Protein 9FJ7 (pdb70)

Secondary structure (P-SEA, 3-state):
cccccbbbbbbccccaaaaaaaaaaaaacccccccccccaaaaaaaaaaccccccccccccccccccccccccbbbbbbccaaaaaaaaaaaaaaaccccccbbbbbbcc

Structure (mmCIF, N/CA/C/O backbone):
data_9FJ7
#
_entry.id   9FJ7
#
_cell.length_a   53.497
_cell.length_b   53.497
_cell.length_c   84.596
_cell.angle_alpha   90.000
_cell.angle_beta   90.000
_cell.angle_gamma   120.000
#
_symmetry.space_group_name_H-M   'P 31 2 1'
#
loop_
_entity.id
_entity.type
_entity.pdbx_description
1 polymer Nuclease
2 non-polymer (4S)-2-METHYL-2,4-PENTANEDIOL
3 water water
#
loop_
_atom_site.group_PDB
_atom_site.id
_atom_site.type_symbol
_atom_site.label_atom_id
_atom_site.label_alt_id
_atom_site.label_comp_id
_atom_site.label_asym_id
_atom_site.label_entity_id
_atom_site.label_seq_id
_atom_site.pdbx_PDB_ins_code
_atom_site.Cartn_x
_atom_site.Cartn_y
_atom_site.Cartn_z
_atom_site.occupancy
_atom_site.B_iso_or_equiv
_atom_site.auth_seq_id
_atom_site.auth_comp_id
_atom_site.auth_asym_id
_atom_site.auth_atom_id
_atom_site.pdbx_PDB_model_num
ATOM 1 N N A ALA A 1 1 ? -33.701 10.766 -20.207 0.600 29.792 33 ALA AAA N 1
ATOM 2 N N B ALA A 1 1 ? -35.805 9.564 -20.104 0.400 38.176 33 ALA AAA N 1
ATOM 3 C CA A ALA A 1 1 ? -33.908 10.024 -18.948 0.600 31.383 33 ALA AAA CA 1
ATOM 4 C CA B ALA A 1 1 ? -36.179 8.393 -19.261 0.400 38.560 33 ALA AAA CA 1
ATOM 5 C C A ALA A 1 1 ? -33.281 8.613 -18.956 0.600 26.738 33 ALA AAA C 1
ATOM 6 C C B ALA A 1 1 ? -34.941 7.639 -18.716 0.400 35.039 33 ALA AAA C 1
ATOM 7 O O A ALA A 1 1 ? -34.095 7.640 -19.048 0.600 36.482 33 ALA AAA O 1
ATOM 8 O O B ALA A 1 1 ? -35.104 6.490 -18.218 0.400 34.934 33 ALA AAA O 1
ATOM 11 N N A ALA A 1 2 ? -31.958 8.491 -18.601 0.600 25.541 34 ALA AAA N 1
ATOM 12 N N B ALA A 1 2 ? -33.748 8.247 -18.730 0.400 32.380 34 ALA AAA N 1
ATOM 13 C CA A ALA A 1 2 ? -31.331 7.263 -18.002 0.600 20.980 34 ALA AAA CA 1
ATOM 14 C CA B ALA A 1 2 ? -32.537 7.685 -18.062 0.400 31.350 34 ALA AAA CA 1
ATOM 15 C C A ALA A 1 2 ? -31.714 7.151 -16.535 0.600 19.857 34 ALA AAA C 1
ATOM 16 C C B ALA A 1 2 ? -32.747 7.533 -16.545 0.400 31.828 34 ALA AAA C 1
ATOM 17 O O A ALA A 1 2 ? -32.032 8.160 -16.020 0.600 20.628 34 ALA AAA O 1
ATOM 18 O O B ALA A 1 2 ? -33.504 8.328 -15.957 0.400 25.496 34 ALA AAA O 1
ATOM 21 N N A ARG A 1 3 ? -31.618 5.943 -15.969 0.600 21.279 35 ARG AAA N 1
ATOM 22 N N B ARG A 1 3 ? -32.062 6.539 -15.972 0.400 32.571 35 ARG AAA N 1
ATOM 23 C CA A ARG A 1 3 ? -32.030 5.709 -14.581 0.600 22.122 35 ARG AAA CA 1
ATOM 24 C CA B ARG A 1 3 ? -32.222 6.051 -14.578 0.400 28.269 35 ARG AAA CA 1
ATOM 25 C C A ARG A 1 3 ? -31.077 6.473 -13.650 0.600 18.598 35 ARG AAA C 1
ATOM 26 C C B ARG A 1 3 ? -31.140 6.624 -13.646 0.400 20.210 35 ARG AAA C 1
ATOM 27 O O A ARG A 1 3 ? -31.334 6.486 -12.467 0.600 20.481 35 ARG AAA O 1
ATOM 28 O O B ARG A 1 3 ? -31.373 6.617 -12.444 0.400 19.072 35 ARG AAA O 1
ATOM 43 N N . TYR A 1 4 ? -29.962 7.023 -14.137 1.000 18.144 36 TYR AAA N 1
ATOM 44 C CA A TYR A 1 4 ? -28.904 7.555 -13.246 0.500 16.655 36 TYR AAA CA 1
ATOM 45 C CA B TYR A 1 4 ? -28.842 7.506 -13.281 0.500 17.127 36 TYR AAA CA 1
ATOM 46 C C . TYR A 1 4 ? -28.104 8.625 -13.996 1.000 14.950 36 TYR AAA C 1
ATOM 47 O O . TYR A 1 4 ? -28.083 8.683 -15.233 1.000 19.863 36 TYR AAA O 1
ATOM 64 N N . ASP A 1 5 ? -27.438 9.453 -13.221 1.000 14.303 37 ASP AAA N 1
ATOM 65 C CA A ASP A 1 5 ? -26.614 10.580 -13.708 0.500 14.211 37 ASP AAA CA 1
ATOM 66 C CA B ASP A 1 5 ? -26.605 10.562 -13.735 0.500 14.260 37 ASP AAA CA 1
ATOM 67 C C . ASP A 1 5 ? -25.119 10.213 -13.748 1.000 14.770 37 ASP AAA C 1
ATOM 68 O O . ASP A 1 5 ? -24.368 10.795 -14.561 1.000 17.508 37 ASP AAA O 1
ATOM 77 N N . ASP A 1 6 ? -24.659 9.409 -12.803 1.000 14.547 38 ASP AAA N 1
ATOM 78 C CA . ASP A 1 6 ? -23.244 9.026 -12.687 1.000 13.864 38 ASP AAA CA 1
ATOM 79 C C . ASP A 1 6 ? -23.169 7.717 -11.894 1.000 12.713 38 ASP AAA C 1
ATOM 80 O O . ASP A 1 6 ? -24.232 7.188 -11.521 1.000 13.345 38 ASP AAA O 1
ATOM 85 N N . ILE A 1 7 ? -21.965 7.203 -11.773 1.000 14.249 39 ILE AAA N 1
ATOM 86 C CA . ILE A 1 7 ? -21.734 5.833 -11.284 1.000 13.521 39 ILE AAA CA 1
ATOM 87 C C . ILE A 1 7 ? -20.626 5.857 -10.243 1.000 14.867 39 ILE AAA C 1
ATOM 88 O O . ILE A 1 7 ? -19.622 6.530 -10.443 1.000 17.705 39 ILE AAA O 1
ATOM 93 N N . LEU A 1 8 ? -20.828 5.071 -9.190 1.000 13.341 40 LEU AAA N 1
ATOM 94 C CA A LEU A 1 8 ? -19.866 4.792 -8.091 0.500 13.633 40 LEU AAA CA 1
ATOM 95 C CA B LEU A 1 8 ? -19.725 4.804 -8.262 0.500 14.700 40 LEU AAA CA 1
ATOM 96 C C . LEU A 1 8 ? -19.512 3.306 -8.186 1.000 12.201 40 LEU AAA C 1
ATOM 97 O O . LEU A 1 8 ? -20.466 2.514 -8.273 1.000 13.831 40 LEU AAA O 1
ATOM 106 N N . TYR A 1 9 ? -18.240 2.967 -8.092 1.000 11.983 41 TYR AAA N 1
ATOM 107 C CA . TYR A 1 9 ? -17.749 1.581 -8.067 1.000 12.401 41 TYR AAA CA 1
ATOM 108 C C . TYR A 1 9 ? -17.347 1.298 -6.632 1.000 12.110 41 TYR AAA C 1
ATOM 109 O O . TYR A 1 9 ? -16.368 1.843 -6.147 1.000 13.948 41 TYR AAA O 1
ATOM 118 N N . PHE A 1 10 ? -18.093 0.434 -5.981 1.000 12.327 42 PHE AAA N 1
ATOM 119 C CA . PHE A 1 10 ? -17.812 0.130 -4.558 1.000 12.245 42 PHE AAA CA 1
ATOM 120 C C . PHE A 1 10 ? -16.699 -0.900 -4.503 1.000 12.658 42 PHE AAA C 1
ATOM 121 O O . PHE A 1 10 ? -16.789 -1.975 -5.120 1.000 14.491 42 PHE AAA O 1
ATOM 129 N N . PRO A 1 11 ? -15.641 -0.669 -3.677 1.000 14.494 43 PRO AAA N 1
ATOM 130 C CA . PRO A 1 11 ? -14.485 -1.571 -3.637 1.000 15.498 43 PRO AAA CA 1
ATOM 131 C C . PRO A 1 11 ? -14.698 -2.716 -2.635 1.000 15.477 43 PRO AAA C 1
ATOM 132 O O . PRO A 1 11 ? -14.359 -2.617 -1.458 1.000 16.002 43 PRO AAA O 1
ATOM 136 N N . ALA A 1 12 ? -15.319 -3.788 -3.098 1.000 15.602 44 ALA AAA N 1
ATOM 137 C CA . ALA A 1 12 ? -15.751 -4.871 -2.200 1.000 14.886 44 ALA AAA CA 1
ATOM 138 C C . ALA A 1 12 ? -14.550 -5.440 -1.459 1.000 15.412 44 ALA AAA C 1
ATOM 139 O O . ALA A 1 12 ? -14.716 -5.744 -0.297 1.000 18.366 44 ALA AAA O 1
ATOM 141 N N . SER A 1 13 ? -13.396 -5.629 -2.088 1.000 16.244 45 SER AAA N 1
ATOM 142 C CA . SER A 1 13 ? -12.310 -6.317 -1.377 1.000 20.602 45 SER AAA CA 1
ATOM 143 C C . SER A 1 13 ? -11.786 -5.457 -0.212 1.000 20.307 45 SER AAA C 1
ATOM 144 O O . SER A 1 13 ? -11.234 -6.030 0.745 1.000 22.579 45 SER AAA O 1
ATOM 147 N N . ARG A 1 14 ? -11.967 -4.142 -0.262 1.000 17.287 46 ARG AAA N 1
ATOM 148 C CA A ARG A 1 14 ? -11.600 -3.224 0.837 0.500 18.333 46 ARG AAA CA 1
ATOM 149 C CA B ARG A 1 14 ? -11.575 -3.244 0.858 0.500 18.252 46 ARG AAA CA 1
ATOM 150 C C . ARG A 1 14 ? -12.581 -3.325 2.006 1.000 16.572 46 ARG AAA C 1
ATOM 151 O O . ARG A 1 14 ? -12.132 -3.203 3.165 1.000 18.840 46 ARG AAA O 1
ATOM 166 N N . TYR A 1 15 ? -13.854 -3.520 1.703 1.000 15.134 47 TYR AAA N 1
ATOM 167 C CA . TYR A 1 15 ? -14.930 -3.564 2.707 1.000 14.504 47 TYR AAA CA 1
ATOM 168 C C . TYR A 1 15 ? -15.831 -4.738 2.371 1.000 13.953 47 TYR AAA C 1
ATOM 169 O O . TYR A 1 15 ? -16.951 -4.594 1.896 1.000 14.180 47 TYR AAA O 1
ATOM 178 N N . PRO A 1 16 ? -15.337 -5.968 2.615 1.000 14.375 48 PRO AAA N 1
ATOM 179 C CA . PRO A 1 16 ? -16.019 -7.119 2.046 1.000 13.598 48 PRO AAA CA 1
ATOM 180 C C . PRO A 1 16 ? -17.413 -7.394 2.598 1.000 13.591 48 PRO AAA C 1
ATOM 181 O O . PRO A 1 16 ? -18.286 -7.847 1.875 1.000 13.731 48 PRO AAA O 1
ATOM 185 N N . GLU A 1 17 ? -17.615 -7.161 3.900 1.000 12.850 49 GLU AAA N 1
ATOM 186 C CA . GLU A 1 17 ? -18.934 -7.447 4.461 1.000 12.906 49 GLU AAA CA 1
ATOM 187 C C . GLU A 1 17 ? -19.953 -6.425 3.940 1.000 11.619 49 GLU AAA C 1
ATOM 188 O O . GLU A 1 17 ? -21.093 -6.816 3.591 1.000 12.595 49 GLU AAA O 1
ATOM 194 N N . THR A 1 18 ? -19.605 -5.152 3.912 1.000 11.706 50 THR AAA N 1
ATOM 195 C CA . THR A 1 18 ? -20.540 -4.138 3.413 1.000 11.297 50 THR AAA CA 1
ATOM 196 C C . THR A 1 18 ? -20.758 -4.362 1.905 1.000 11.012 50 THR AAA C 1
ATOM 197 O O . THR A 1 18 ? -21.903 -4.324 1.437 1.000 11.234 50 THR AAA O 1
ATOM 201 N N . GLY A 1 19 ? -19.688 -4.694 1.185 1.000 11.634 51 GLY AAA N 1
ATOM 202 C CA . GLY A 1 19 ? -19.863 -4.973 -0.252 1.000 11.467 51 GLY AAA CA 1
ATOM 203 C C . GLY A 1 19 ? -20.784 -6.155 -0.503 1.000 11.334 51 GLY AAA C 1
ATOM 204 O O . GLY A 1 19 ? -21.581 -6.098 -1.442 1.000 12.080 51 GLY AAA O 1
ATOM 205 N N . ALA A 1 20 ? -20.676 -7.209 0.303 1.000 11.874 52 ALA AAA N 1
ATOM 206 C CA . ALA A 1 20 ? -21.557 -8.376 0.147 1.000 12.755 52 ALA AAA CA 1
ATOM 207 C C . ALA A 1 20 ? -22.993 -7.961 0.420 1.000 11.187 52 ALA AAA C 1
ATOM 208 O O . ALA A 1 20 ? -23.933 -8.477 -0.227 1.000 12.072 52 ALA AAA O 1
ATOM 210 N N . HIS A 1 21 ? -23.217 -7.107 1.442 1.000 11.001 53 HIS AAA N 1
ATOM 211 C CA . HIS A 1 21 ? -24.591 -6.651 1.698 1.000 10.366 53 HIS AAA CA 1
ATOM 212 C C . HIS A 1 21 ? -25.134 -5.884 0.478 1.000 9.948 53 HIS AAA C 1
ATOM 213 O O . HIS A 1 21 ? -26.248 -6.189 0.050 1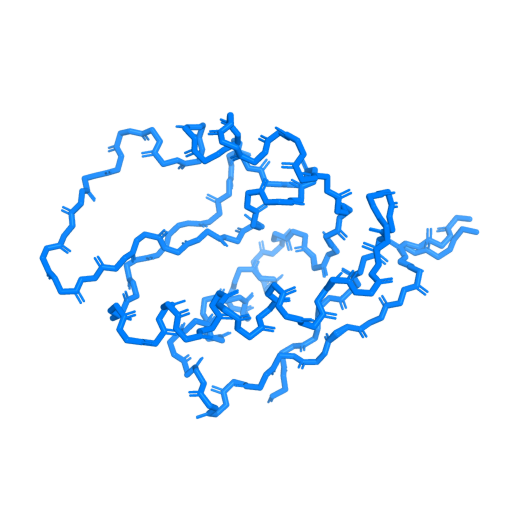.000 10.520 53 HIS AAA O 1
ATOM 220 N N . ILE A 1 22 ? -24.398 -4.892 0.027 1.000 9.843 54 ILE AAA N 1
ATOM 221 C CA . ILE A 1 22 ? -24.892 -4.098 -1.111 1.000 10.706 54 ILE AAA CA 1
ATOM 222 C C . ILE A 1 22 ? -25.172 -5.017 -2.319 1.000 10.481 54 ILE AAA C 1
ATOM 223 O O . ILE A 1 22 ? -26.233 -4.918 -2.943 1.000 11.424 54 ILE AAA O 1
ATOM 228 N N . SER A 1 23 ? -24.240 -5.916 -2.598 1.000 10.924 55 SER AAA N 1
ATOM 229 C CA A SER A 1 23 ? -24.401 -6.835 -3.744 0.600 10.871 55 SER AAA CA 1
ATOM 230 C CA B SER A 1 23 ? -24.353 -6.914 -3.704 0.400 11.970 55 SER AAA CA 1
ATOM 231 C C . SER A 1 23 ? -25.613 -7.752 -3.536 1.000 11.830 55 SER AAA C 1
ATOM 232 O O . SER A 1 23 ? -26.439 -7.882 -4.467 1.000 12.487 55 SER AAA O 1
ATOM 237 N N . ASP A 1 24 ? -25.739 -8.365 -2.367 1.000 11.772 56 ASP AAA N 1
ATOM 238 C CA . ASP A 1 24 ? -26.906 -9.236 -2.126 1.000 12.227 56 ASP AAA CA 1
ATOM 239 C C . ASP A 1 24 ? -28.204 -8.424 -2.226 1.000 11.508 56 ASP AAA C 1
ATOM 240 O O . ASP A 1 24 ? -29.215 -8.961 -2.734 1.000 13.020 56 ASP AAA O 1
ATOM 245 N N . ALA A 1 25 ? -28.227 -7.193 -1.718 1.000 11.042 57 ALA AAA N 1
ATOM 246 C CA . ALA A 1 25 ? -29.463 -6.401 -1.714 1.000 11.193 57 ALA AAA CA 1
ATOM 247 C C . ALA A 1 25 ? -29.835 -6.032 -3.149 1.000 10.398 57 ALA AAA C 1
ATOM 248 O O . ALA A 1 25 ? -31.029 -6.113 -3.505 1.000 11.845 57 ALA AAA O 1
ATOM 250 N N . ILE A 1 26 ? -28.847 -5.591 -3.924 1.000 10.843 58 ILE AAA N 1
ATOM 251 C CA . ILE A 1 26 ? -29.123 -5.242 -5.352 1.000 11.065 58 ILE AAA CA 1
ATOM 252 C C . ILE A 1 26 ? -29.573 -6.486 -6.120 1.000 11.424 58 ILE AAA C 1
ATOM 253 O O . ILE A 1 26 ? -30.567 -6.422 -6.886 1.000 12.782 58 ILE AAA O 1
ATOM 258 N N . LYS A 1 27 ? -28.939 -7.622 -5.881 1.000 12.418 59 LYS AAA N 1
ATOM 259 C CA . LYS A 1 27 ? -29.334 -8.875 -6.560 1.000 13.614 59 LYS AAA CA 1
ATOM 260 C C . LYS A 1 27 ? -30.755 -9.266 -6.169 1.000 14.432 59 LYS AAA C 1
ATOM 261 O O . LYS A 1 27 ? -31.398 -9.963 -6.966 1.000 19.422 59 LYS AAA O 1
ATOM 267 N N . ALA A 1 28 ? -31.223 -8.865 -4.989 1.000 14.005 60 ALA AAA N 1
ATOM 268 C CA . ALA A 1 28 ? -32.597 -9.136 -4.515 1.000 16.163 60 ALA AAA CA 1
ATOM 269 C C . ALA A 1 28 ? -33.607 -8.073 -4.969 1.000 17.450 60 ALA AAA C 1
ATOM 270 O O . ALA A 1 28 ? -34.796 -8.171 -4.632 1.000 26.574 60 ALA AAA O 1
ATOM 272 N N . GLY A 1 29 ? -33.173 -7.072 -5.697 1.000 13.800 61 GLY AAA N 1
ATOM 273 C CA . GLY A 1 29 ? -34.121 -6.111 -6.263 1.000 14.764 61 GLY AAA CA 1
ATOM 274 C C . GLY A 1 29 ? -34.182 -4.792 -5.530 1.000 13.168 61 GLY AAA C 1
ATOM 275 O O . GLY A 1 29 ? -34.985 -3.945 -5.936 1.000 15.127 61 GLY AAA O 1
ATOM 276 N N . HIS A 1 30 ? -33.453 -4.615 -4.421 1.000 12.262 62 HIS AAA N 1
ATOM 277 C CA . HIS A 1 30 ? -33.377 -3.266 -3.847 1.000 11.999 62 HIS AAA CA 1
ATOM 278 C C . HIS A 1 30 ? -32.726 -2.340 -4.879 1.000 11.935 62 HIS AAA C 1
ATOM 279 O O . HIS A 1 30 ? -31.856 -2.802 -5.642 1.000 12.415 62 HIS AAA O 1
ATOM 286 N N . SER A 1 31 ? -33.054 -1.067 -4.857 1.000 12.021 63 SER AAA N 1
ATOM 287 C CA . SER A 1 31 ? -32.542 -0.154 -5.903 1.000 12.072 63 SER AAA CA 1
ATOM 288 C C . SER A 1 31 ? -31.014 -0.134 -5.942 1.000 10.951 63 SER AAA C 1
ATOM 289 O O . SER A 1 31 ? -30.369 -0.001 -4.893 1.000 12.367 63 SER AAA O 1
ATOM 292 N N A ASP A 1 32 ? -30.488 -0.138 -7.164 0.500 11.393 64 ASP AAA N 1
ATOM 293 N N B ASP A 1 32 ? -30.429 -0.180 -7.146 0.500 10.712 64 ASP AAA N 1
ATOM 294 C CA A ASP A 1 32 ? -29.060 0.064 -7.430 0.500 11.192 64 ASP AAA CA 1
ATOM 295 C CA B ASP A 1 32 ? -28.989 0.091 -7.318 0.500 11.398 64 ASP AAA CA 1
ATOM 296 C C A ASP A 1 32 ? -28.726 1.541 -7.572 0.500 10.921 64 ASP AAA C 1
ATOM 297 C C B ASP A 1 32 ? -28.713 1.561 -7.582 0.500 10.785 64 ASP AAA C 1
ATOM 298 O O A ASP A 1 32 ? -27.534 1.854 -7.703 0.500 12.473 64 ASP AAA O 1
ATOM 299 O O B ASP A 1 32 ? -27.543 1.895 -7.802 0.500 12.233 64 ASP AAA O 1
ATOM 308 N N . VAL A 1 33 ? -29.729 2.415 -7.551 1.000 11.006 65 VAL AAA N 1
ATOM 309 C CA . VAL A 1 33 ? -29.550 3.862 -7.702 1.000 11.122 65 VAL AAA CA 1
ATOM 310 C C . VAL A 1 33 ? -29.858 4.551 -6.365 1.000 10.839 65 VAL AAA C 1
ATOM 311 O O . VAL A 1 33 ? -30.860 4.263 -5.731 1.000 12.038 65 VAL AAA O 1
ATOM 315 N N . CYS A 1 34 ? -28.973 5.484 -6.037 1.000 11.019 66 CYS AAA N 1
ATOM 316 C CA . CYS A 1 34 ? -29.139 6.377 -4.876 1.000 11.107 66 CYS AAA CA 1
ATOM 317 C C . CYS A 1 34 ? -29.437 7.762 -5.418 1.000 10.426 66 CYS AAA C 1
ATOM 318 O O . CYS A 1 34 ? -28.538 8.391 -6.004 1.000 12.001 66 CYS AAA O 1
ATOM 321 N N . THR A 1 35 ? -30.634 8.237 -5.176 1.000 10.099 67 THR AAA N 1
ATOM 322 C CA . THR A 1 35 ? -31.020 9.637 -5.467 1.000 10.983 67 THR AAA CA 1
ATOM 323 C C . THR A 1 35 ? -30.660 10.397 -4.215 1.000 10.385 67 THR AAA C 1
ATOM 324 O O . THR A 1 35 ? -31.357 10.322 -3.174 1.000 11.709 67 THR AAA O 1
ATOM 328 N N . ILE A 1 36 ? -29.527 11.085 -4.231 1.000 10.644 68 ILE AAA N 1
ATOM 329 C CA . ILE A 1 36 ? -28.939 11.633 -2.980 1.000 10.448 68 ILE AAA CA 1
ATOM 330 C C . ILE A 1 36 ? -29.884 12.663 -2.382 1.000 11.448 68 ILE AAA C 1
ATOM 331 O O . ILE A 1 36 ? -30.367 13.565 -3.075 1.000 12.089 68 ILE AAA O 1
ATOM 336 N N . GLU A 1 37 ? -30.106 12.547 -1.089 1.000 11.465 69 GLU AAA N 1
ATOM 337 C CA . GLU A 1 37 ? -30.971 13.523 -0.396 1.000 12.592 69 GLU AAA CA 1
ATOM 338 C C . GLU A 1 37 ? -30.519 13.509 1.067 1.000 12.752 69 GLU AAA C 1
ATOM 339 O O . GLU A 1 37 ? -30.898 12.641 1.831 1.000 13.788 69 GLU AAA O 1
ATOM 345 N N . ARG A 1 38 ? -29.623 14.420 1.398 1.000 13.539 70 ARG AAA N 1
ATOM 346 C CA . ARG A 1 38 ? -28.917 14.354 2.695 1.000 14.212 70 ARG AAA CA 1
ATOM 347 C C . ARG A 1 38 ? -29.830 14.812 3.846 1.000 14.571 70 ARG AAA C 1
ATOM 348 O O . ARG A 1 38 ? -29.670 14.314 4.952 1.000 15.671 70 ARG AAA O 1
ATOM 356 N N . SER A 1 39 ? -30.750 15.762 3.622 1.000 15.552 71 SER AAA N 1
ATOM 3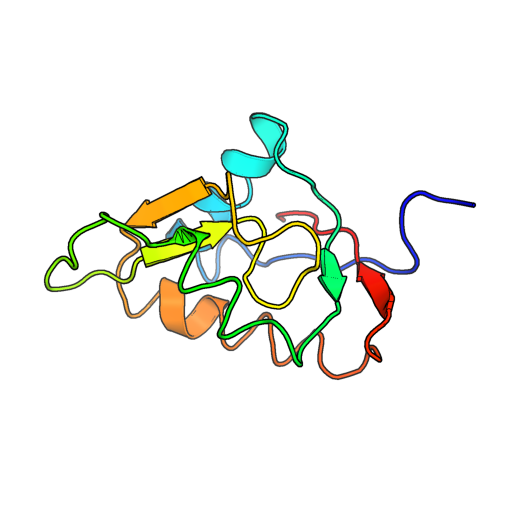57 C CA . SER A 1 39 ? -31.486 16.377 4.760 1.000 17.299 71 SER AAA CA 1
ATOM 358 C C . SER A 1 39 ? -32.390 15.373 5.444 1.000 16.176 71 SER AAA C 1
ATOM 359 O O . SER A 1 39 ? -32.574 15.484 6.664 1.000 18.277 71 SER AAA O 1
ATOM 362 N N . GLY A 1 40 ? -32.914 14.402 4.713 1.000 15.089 72 GLY AAA N 1
ATOM 363 C CA . GLY A 1 40 ? -33.838 13.406 5.259 1.000 14.817 72 GLY AAA CA 1
ATOM 364 C C . GLY A 1 40 ? -33.164 12.180 5.842 1.000 13.321 72 GLY AAA C 1
ATOM 365 O O . GLY A 1 40 ? -33.887 11.265 6.258 1.000 13.929 72 GLY AAA O 1
ATOM 366 N N . ALA A 1 41 ? -31.844 12.142 5.929 1.000 13.574 73 ALA AAA N 1
ATOM 367 C CA . ALA A 1 41 ? -31.157 10.896 6.313 1.000 14.477 73 ALA AAA CA 1
ATOM 368 C C . ALA A 1 41 ? -31.520 10.472 7.739 1.000 13.485 73 ALA AAA C 1
ATOM 369 O O . ALA A 1 41 ? -31.685 9.277 7.977 1.000 13.765 73 ALA AAA O 1
ATOM 371 N N . ASP A 1 42 ? -31.581 11.399 8.683 1.000 14.195 74 ASP AAA N 1
ATOM 372 C CA . ASP A 1 42 ? -31.879 10.979 10.072 1.000 14.447 74 ASP AAA CA 1
ATOM 373 C C . ASP A 1 42 ? -33.277 10.364 10.152 1.000 14.265 74 ASP AAA C 1
ATOM 374 O O . ASP A 1 42 ? -33.481 9.337 10.839 1.000 14.653 74 ASP AAA O 1
ATOM 379 N N . LYS A 1 43 ? -34.242 10.936 9.437 1.000 13.062 75 LYS AAA N 1
ATOM 380 C CA A LYS A 1 43 ? -35.617 10.395 9.387 0.500 13.561 75 LYS AAA CA 1
ATOM 381 C CA B LYS A 1 43 ? -35.606 10.372 9.430 0.500 13.808 75 LYS AAA CA 1
ATOM 382 C C . LYS A 1 43 ? -35.586 8.987 8.773 1.000 13.752 75 LYS AAA C 1
ATOM 383 O O . LYS A 1 43 ? -36.234 8.080 9.270 1.000 13.818 75 LYS AAA O 1
ATOM 394 N N . ARG A 1 44 ? -34.921 8.852 7.624 1.000 12.999 76 ARG AAA N 1
ATOM 395 C CA . ARG A 1 44 ? -34.899 7.551 6.946 1.000 12.689 76 ARG AAA CA 1
ATOM 396 C C . ARG A 1 44 ? -34.259 6.491 7.809 1.000 12.829 76 ARG AAA C 1
ATOM 397 O O . ARG A 1 44 ? -34.729 5.345 7.774 1.000 13.609 76 ARG AAA O 1
ATOM 405 N N . ARG A 1 45 ? -33.212 6.838 8.545 1.000 12.827 77 ARG AAA N 1
ATOM 406 C CA . ARG A 1 45 ? -32.555 5.802 9.390 1.000 13.256 77 ARG AAA CA 1
ATOM 407 C C . ARG A 1 45 ? -33.508 5.380 10.503 1.000 13.279 77 ARG AAA C 1
ATOM 408 O O . ARG A 1 45 ? -33.519 4.218 10.881 1.000 14.072 77 ARG AAA O 1
ATOM 416 N N . GLN A 1 46 ? -34.279 6.311 11.049 1.000 14.452 78 GLN AAA N 1
ATOM 417 C CA A GLN A 1 46 ? -35.271 5.902 12.081 0.500 15.925 78 GLN AAA CA 1
ATOM 418 C CA B GLN A 1 46 ? -35.264 5.915 12.075 0.500 16.573 78 GLN AAA CA 1
ATOM 419 C C . GLN A 1 46 ? -36.220 4.870 11.488 1.000 16.231 78 GLN AAA C 1
ATOM 420 O O . GLN A 1 46 ? -36.529 3.927 12.162 1.000 18.086 78 GLN AAA O 1
ATOM 431 N N . GLU A 1 47 ? -36.661 5.083 10.247 1.000 14.427 79 GLU AA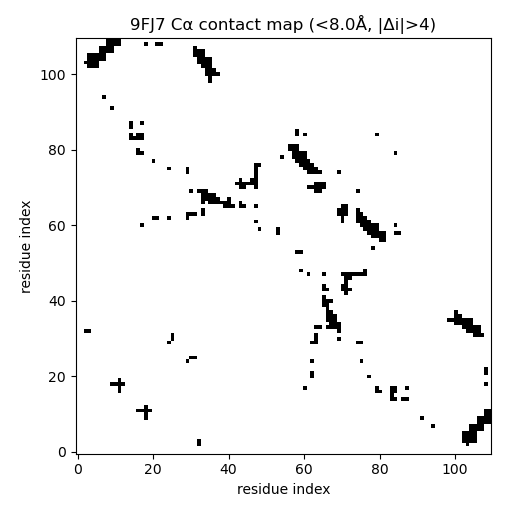A N 1
ATOM 432 C CA . GLU A 1 47 ? -37.638 4.209 9.588 1.000 16.029 79 GLU AAA CA 1
ATOM 433 C C . GLU A 1 47 ? -36.977 2.864 9.246 1.000 15.406 79 GLU AAA C 1
ATOM 434 O O . GLU A 1 47 ? -37.582 1.816 9.453 1.000 18.939 79 GLU AAA O 1
ATOM 440 N N . SER A 1 48 ? -35.772 2.862 8.678 1.000 13.040 80 SER AAA N 1
ATOM 441 C CA . SER A 1 48 ? -35.155 1.579 8.269 1.000 13.615 80 SER AAA CA 1
ATOM 442 C C . SER A 1 48 ? -34.797 0.704 9.452 1.000 12.169 80 SER AAA C 1
ATOM 443 O O . SER A 1 48 ? -34.870 -0.504 9.356 1.000 13.494 80 SER AAA O 1
ATOM 446 N N . LEU A 1 49 ? -34.422 1.339 10.578 1.000 13.112 81 LEU AAA N 1
ATOM 447 C CA . LEU A 1 49 ? -33.870 0.563 11.697 1.000 13.589 81 LEU AAA CA 1
ATOM 448 C C . LEU A 1 49 ? -34.933 0.294 12.777 1.000 15.303 81 LEU AAA C 1
ATOM 449 O O . LEU A 1 49 ? -34.603 -0.356 13.761 1.000 15.978 81 LEU AAA O 1
ATOM 454 N N . LYS A 1 50 ? -36.166 0.775 12.583 1.000 16.606 82 LYS AAA N 1
ATOM 455 C CA . LYS A 1 50 ? -37.249 0.597 13.590 1.000 19.732 82 LYS AAA CA 1
ATOM 456 C C . LYS A 1 50 ? -37.343 -0.871 14.007 1.000 18.786 82 LYS AAA C 1
ATOM 457 O O . LYS A 1 50 ? -37.478 -1.736 13.137 1.000 19.379 82 LYS AAA O 1
ATOM 463 N N . GLY A 1 51 ? -37.266 -1.145 15.307 1.000 19.435 83 GLY AAA N 1
ATOM 464 C CA . GLY A 1 51 ? -37.489 -2.495 15.823 1.000 22.034 83 GLY AAA CA 1
ATOM 465 C C . GLY A 1 51 ? -36.319 -3.425 15.657 1.000 21.196 83 GLY AAA C 1
ATOM 466 O O . GLY A 1 51 ? -36.464 -4.597 16.030 1.000 26.254 83 GLY AAA O 1
ATOM 467 N N . ILE A 1 52 ? -35.189 -2.958 15.101 1.000 18.008 84 ILE AAA N 1
ATOM 468 C CA . ILE A 1 52 ? -34.013 -3.842 14.910 1.000 18.063 84 ILE AAA CA 1
ATOM 469 C C . ILE A 1 52 ? -33.037 -3.589 16.046 1.000 19.649 84 ILE AAA C 1
ATOM 470 O O . ILE A 1 52 ? -32.505 -2.499 16.185 1.000 21.189 84 ILE AAA O 1
ATOM 475 N N . PRO A 1 53 ? -32.819 -4.586 16.930 1.000 20.373 85 PRO AAA N 1
ATOM 476 C CA . PRO A 1 53 ? -31.909 -4.367 18.037 1.000 24.642 85 PRO AAA CA 1
ATOM 477 C C . PRO A 1 53 ? -30.481 -4.085 17.580 1.000 20.662 85 PRO AAA C 1
ATOM 478 O O . PRO A 1 53 ? -30.060 -4.541 16.501 1.000 19.296 85 PRO AAA O 1
ATOM 482 N N . THR A 1 54 ? -29.739 -3.294 18.332 1.000 19.199 86 THR AAA N 1
ATOM 483 C CA . THR A 1 54 ? -28.271 -3.233 18.219 1.000 19.019 86 THR AAA CA 1
ATOM 484 C C . THR A 1 54 ? -27.649 -4.584 18.575 1.000 18.151 86 THR AAA C 1
ATOM 485 O O . THR A 1 54 ? -28.245 -5.421 19.313 1.000 23.021 86 THR AAA O 1
ATOM 489 N N . LYS A 1 55 ? -26.417 -4.769 18.121 1.000 18.014 87 LYS AAA N 1
ATOM 490 C CA . LYS A 1 55 ? -25.645 -5.989 18.394 1.000 18.391 87 LYS AAA CA 1
ATOM 491 C C . LYS A 1 55 ? -24.216 -5.579 18.716 1.000 16.845 87 LYS AAA C 1
ATOM 492 O O . LYS A 1 55 ? -23.542 -4.965 17.886 1.000 18.601 87 LYS AAA O 1
ATOM 498 N N . PRO A 1 56 ? -23.641 -6.026 19.860 1.000 18.302 88 PRO AAA N 1
ATOM 499 C CA . PRO A 1 56 ? -22.258 -5.672 20.162 1.000 17.446 88 PRO AAA CA 1
ATOM 500 C C . PRO A 1 56 ? -21.278 -6.167 19.065 1.000 16.705 88 PRO AAA C 1
ATOM 501 O O . PRO A 1 56 ? -21.342 -7.315 18.654 1.000 17.648 88 PRO AAA O 1
ATOM 505 N N . GLY A 1 57 ? -20.376 -5.280 18.622 1.000 17.076 89 GLY AAA N 1
ATOM 506 C CA . GLY A 1 57 ? -19.361 -5.611 17.604 1.000 18.748 89 GLY AAA CA 1
ATOM 507 C C . GLY A 1 57 ? -19.812 -5.309 16.184 1.000 16.117 89 GLY AAA C 1
ATOM 508 O O . GLY A 1 57 ? -18.984 -5.446 15.281 1.000 16.835 89 GLY AAA O 1
ATOM 509 N N . PHE A 1 58 ? -21.070 -4.970 16.004 1.000 14.788 90 PHE AAA N 1
ATOM 510 C CA . PHE A 1 58 ? -21.672 -4.850 14.663 1.000 14.703 90 PHE AAA CA 1
ATOM 511 C C . PHE A 1 58 ? -22.428 -3.535 14.572 1.000 13.922 90 PHE AAA C 1
ATOM 512 O O . PHE A 1 58 ? -22.934 -3.006 15.558 1.000 16.425 90 PHE AAA O 1
ATOM 520 N N . ASP A 1 59 ? -22.507 -3.044 13.340 1.000 13.134 91 ASP AAA N 1
ATOM 521 C CA A ASP A 1 59 ? -23.368 -1.913 12.985 0.500 13.097 91 ASP AAA CA 1
ATOM 522 C CA B ASP A 1 59 ? -23.369 -1.903 13.013 0.500 13.597 91 ASP AAA CA 1
ATOM 523 C C . ASP A 1 59 ? -24.514 -2.412 12.116 1.000 13.122 91 ASP AAA C 1
ATOM 524 O O . ASP A 1 59 ? -24.352 -3.468 11.467 1.000 15.419 91 ASP AAA O 1
ATOM 533 N N . ARG A 1 60 ? -25.640 -1.716 12.167 1.000 12.990 92 ARG AAA N 1
ATOM 534 C CA . ARG A 1 60 ? -26.811 -2.032 11.333 1.000 12.948 92 ARG AAA CA 1
ATOM 535 C C . ARG A 1 60 ? -26.633 -1.332 9.999 1.000 13.205 92 ARG AAA C 1
ATOM 536 O O . ARG A 1 60 ? -26.900 -0.138 9.904 1.000 18.244 92 ARG AAA O 1
ATOM 544 N N . ASP A 1 61 ? -26.149 -2.038 8.994 1.000 11.357 93 ASP AAA N 1
ATOM 545 C CA . ASP A 1 61 ? -25.863 -1.465 7.660 1.000 10.862 93 ASP AAA CA 1
ATOM 546 C C . ASP A 1 61 ? -27.149 -1.427 6.833 1.000 10.013 93 ASP AAA C 1
ATOM 547 O O . ASP A 1 61 ? -27.824 -2.428 6.780 1.000 11.899 93 ASP AAA O 1
ATOM 552 N N . GLU A 1 62 ? -27.408 -0.301 6.175 1.000 10.406 94 GLU AAA N 1
ATOM 553 C CA . GLU A 1 62 ? -28.649 -0.131 5.387 1.000 10.188 94 GLU AAA CA 1
ATOM 554 C C . GLU A 1 62 ? -28.342 -0.118 3.886 1.000 10.195 94 GLU AAA C 1
ATOM 555 O O . GLU A 1 62 ? -27.421 0.620 3.451 1.000 10.614 94 GLU AAA O 1
ATOM 561 N N . TRP A 1 63 ? -29.151 -0.800 3.116 1.000 10.001 95 TRP AAA N 1
ATOM 562 C CA . TRP A 1 63 ? -29.131 -0.606 1.645 1.000 10.079 95 TRP AAA CA 1
ATOM 563 C C . TRP A 1 63 ? -30.569 -0.720 1.167 1.000 10.036 95 TRP AAA C 1
ATOM 564 O O . TRP A 1 63 ? -31.175 -1.778 1.364 1.000 10.871 95 TRP AAA O 1
ATOM 575 N N . PRO A 1 64 ? -31.149 0.291 0.490 1.000 9.978 96 PRO AAA N 1
ATOM 576 C CA . PRO A 1 64 ? -30.509 1.557 0.159 1.000 10.521 96 PRO AAA CA 1
ATOM 577 C C . PRO A 1 64 ? -30.160 2.374 1.414 1.000 10.235 96 PRO AAA C 1
ATOM 578 O O . PRO A 1 64 ? -30.702 2.188 2.495 1.000 10.729 96 PRO AAA O 1
ATOM 582 N N . MET A 1 65 ? -29.213 3.264 1.233 1.000 10.958 97 MET AAA N 1
ATOM 583 C CA A MET A 1 65 ? -28.681 4.084 2.328 0.500 10.346 97 MET AAA CA 1
ATOM 584 C CA B MET A 1 65 ? -28.666 4.093 2.323 0.500 10.696 97 MET AAA CA 1
ATOM 585 C C . MET A 1 65 ? -29.633 5.200 2.736 1.000 10.136 97 MET AAA C 1
ATOM 586 O O . MET A 1 65 ? -30.492 5.646 1.969 1.000 10.892 97 MET AAA O 1
ATOM 595 N N . ALA A 1 66 ? -29.479 5.636 4.012 1.000 10.720 98 ALA AAA N 1
ATOM 596 C CA . ALA A 1 66 ? -30.365 6.669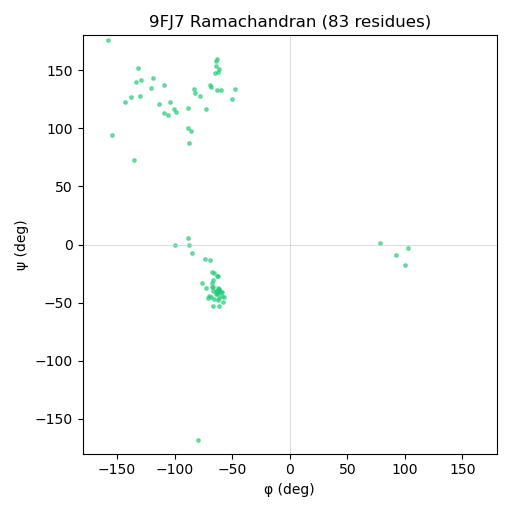 4.571 1.000 10.344 98 ALA AAA CA 1
ATOM 597 C C . ALA A 1 66 ? -30.244 7.992 3.824 1.000 10.606 98 ALA AAA C 1
ATOM 598 O O . ALA A 1 66 ? -31.202 8.762 3.827 1.000 11.460 98 ALA AAA O 1
ATOM 600 N N . MET A 1 67 ? -29.080 8.263 3.212 1.000 11.206 99 MET AAA N 1
ATOM 601 C CA A MET A 1 67 ? -28.847 9.512 2.455 0.500 11.644 99 MET AAA CA 1
ATOM 602 C CA B MET A 1 67 ? -28.848 9.512 2.459 0.500 11.554 99 MET AAA CA 1
ATOM 603 C C . MET A 1 67 ? -29.398 9.433 1.020 1.000 11.794 99 MET AAA C 1
ATOM 604 O O . MET A 1 67 ? -29.103 10.320 0.232 1.000 13.570 99 MET AAA O 1
ATOM 613 N N . CYS A 1 68 ? -30.216 8.425 0.731 1.000 11.405 100 CYS AAA N 1
ATOM 614 C CA . CYS A 1 68 ? -30.845 8.242 -0.575 1.000 11.991 100 CYS AAA CA 1
ATOM 615 C C . CYS A 1 68 ? -32.363 8.290 -0.410 1.000 11.274 100 CYS AAA C 1
ATOM 616 O O . CYS A 1 68 ? -32.894 7.746 0.552 1.000 12.544 100 CYS AAA O 1
ATOM 619 N N . GLU A 1 69 ? -33.058 8.869 -1.378 1.000 11.171 101 GLU AAA N 1
ATOM 620 C CA A GLU A 1 69 ? -34.533 8.844 -1.357 0.700 11.965 101 GLU AAA CA 1
ATOM 621 C CA B GLU A 1 69 ? -34.535 8.844 -1.395 0.300 12.114 101 GLU AAA CA 1
ATOM 622 C C . GLU A 1 69 ? -35.052 7.410 -1.285 1.000 11.745 101 GLU AAA C 1
ATOM 623 O O . GLU A 1 69 ? -36.156 7.200 -0.734 1.000 13.818 101 GLU AAA O 1
ATOM 634 N N . GLU A 1 70 ? -34.320 6.465 -1.856 1.000 11.007 102 GLU AAA N 1
ATOM 635 C CA . GLU A 1 70 ? -34.731 5.060 -1.919 1.000 11.582 102 GLU AAA CA 1
ATOM 636 C C . GLU A 1 70 ? -34.604 4.360 -0.553 1.000 12.325 102 GLU AAA C 1
ATOM 637 O O . GLU A 1 70 ? -35.096 3.249 -0.448 1.000 13.408 102 GLU AAA O 1
ATOM 643 N N . GLY A 1 71 ? -33.925 4.979 0.412 1.000 11.855 103 GLY AAA N 1
ATOM 644 C CA . GLY A 1 71 ? -33.747 4.385 1.739 1.000 12.815 103 GLY AAA CA 1
ATOM 645 C C . GLY A 1 71 ? -34.978 4.562 2.589 1.000 12.099 103 GLY AAA C 1
ATOM 646 O O . GLY A 1 71 ? -36.064 4.996 2.149 1.000 14.192 103 GLY AAA O 1
ATOM 647 N N . GLY A 1 72 ? -34.809 4.275 3.864 1.000 12.246 104 GLY AAA N 1
ATOM 648 C CA . GLY A 1 72 ? -35.923 4.348 4.820 1.000 13.068 104 GLY AAA CA 1
ATOM 649 C C . GLY A 1 72 ? -36.717 3.053 4.850 1.000 13.194 104 GLY AAA C 1
ATOM 650 O O . GLY A 1 72 ? -36.168 1.947 4.889 1.000 12.618 104 GLY AAA O 1
ATOM 651 N N A LYS A 1 73 ? -38.039 3.186 4.779 0.500 14.995 105 LYS AAA N 1
ATOM 652 N N B LYS A 1 73 ? -38.040 3.183 4.849 0.500 15.228 105 LYS AAA N 1
ATOM 653 C CA A LYS A 1 73 ? -38.960 2.026 4.814 0.500 16.198 105 LYS AAA CA 1
ATOM 654 C CA B LYS A 1 73 ? -38.920 2.001 4.958 0.500 17.042 105 LYS AAA CA 1
ATOM 655 C C A LYS A 1 73 ? -38.551 0.985 3.787 0.500 14.349 105 LYS AAA C 1
ATOM 656 C C B LYS A 1 73 ? -38.585 1.005 3.850 0.500 15.275 105 LYS AAA C 1
ATOM 657 O O A LYS A 1 73 ? -38.286 1.333 2.609 0.500 14.970 105 LYS AAA O 1
ATOM 658 O O B LYS A 1 73 ? -38.379 1.410 2.682 0.500 15.935 105 LYS AAA O 1
ATOM 669 N N . GLY A 1 74 ? -38.480 -0.257 4.242 1.000 15.412 106 GLY AAA N 1
ATOM 670 C CA . GLY A 1 74 ? -38.205 -1.365 3.321 1.000 15.749 106 GLY AAA CA 1
ATOM 671 C C . GLY A 1 74 ? -36.738 -1.607 3.053 1.000 12.638 106 GLY AAA C 1
ATOM 672 O O . GLY A 1 74 ? -36.438 -2.550 2.343 1.000 14.361 106 GLY AAA O 1
ATOM 673 N N . ALA A 1 75 ? -35.827 -0.782 3.559 1.000 11.207 107 ALA AAA N 1
ATOM 674 C CA . ALA A 1 75 ? -34.408 -0.980 3.250 1.000 11.532 107 ALA AAA CA 1
ATOM 675 C C . ALA A 1 75 ? -33.920 -2.300 3.829 1.000 11.352 107 ALA AAA C 1
ATOM 676 O O . ALA A 1 75 ? -34.333 -2.735 4.933 1.000 13.141 107 ALA AAA O 1
ATOM 678 N N . SER A 1 76 ? -32.971 -2.907 3.138 1.000 10.597 108 SER AAA N 1
ATOM 679 C CA . SER A 1 76 ? -32.226 -4.065 3.680 1.000 11.199 108 SER AAA CA 1
ATOM 680 C C . SER A 1 76 ? -31.335 -3.607 4.826 1.000 10.227 108 SER AAA C 1
ATOM 681 O O . SER A 1 76 ? -30.639 -2.601 4.692 1.000 10.973 108 SER AAA O 1
ATOM 684 N N . VAL A 1 77 ? -31.345 -4.382 5.918 1.000 10.533 109 VAL AAA N 1
ATOM 685 C CA . VAL A 1 77 ? -30.469 -4.079 7.065 1.000 10.976 109 VAL AAA CA 1
ATOM 686 C C . VAL A 1 77 ? -29.725 -5.344 7.464 1.000 10.816 109 VAL AAA C 1
ATOM 687 O O . VAL A 1 77 ? -30.384 -6.366 7.653 1.000 12.115 109 VAL AAA O 1
ATOM 691 N N . ARG A 1 78 ? -28.406 -5.253 7.566 1.000 10.968 110 ARG AAA N 1
ATOM 692 C CA . ARG A 1 78 ? -27.558 -6.399 7.898 1.000 11.595 110 ARG AAA CA 1
ATOM 693 C C . ARG A 1 78 ? -26.642 -5.979 9.055 1.000 10.934 110 ARG AAA C 1
ATOM 694 O O . ARG A 1 78 ? -26.077 -4.897 9.036 1.000 12.382 110 ARG AAA O 1
ATOM 702 N N . TYR A 1 79 ? -26.412 -6.900 9.984 1.000 11.616 111 TYR AAA N 1
ATOM 703 C CA . TYR A 1 79 ? -25.325 -6.713 10.951 1.000 12.529 111 TYR AAA CA 1
ATOM 704 C C . TYR A 1 79 ? -23.970 -6.908 10.271 1.000 12.740 111 TYR AAA C 1
ATOM 705 O O . TYR A 1 79 ? -23.686 -7.995 9.776 1.000 16.852 111 TYR AAA O 1
ATOM 714 N N . VAL A 1 80 ? -23.188 -5.836 10.246 1.000 11.877 112 VAL AAA N 1
ATOM 715 C CA . VAL A 1 80 ? -21.867 -5.822 9.595 1.000 11.433 112 VAL AAA CA 1
ATOM 716 C C . VAL A 1 80 ? -20.827 -5.468 10.649 1.000 12.204 112 VAL AAA C 1
ATOM 717 O O . VAL A 1 80 ? -21.031 -4.511 11.406 1.000 12.645 112 VAL AAA O 1
ATOM 721 N N . SER A 1 81 ? -19.706 -6.207 10.673 1.000 12.670 113 SER AAA N 1
ATOM 722 C CA . SER A 1 81 ? -18.631 -5.915 11.640 1.000 13.175 113 SER AAA CA 1
ATOM 723 C C . SER A 1 81 ? -18.352 -4.416 11.613 1.000 12.889 113 SER AAA C 1
ATOM 724 O O . SER A 1 81 ? -18.148 -3.854 10.519 1.000 14.409 113 SER AAA O 1
ATOM 727 N N . SER A 1 82 ? -18.249 -3.779 12.775 1.000 14.320 114 SER AAA N 1
ATOM 728 C CA . SER A 1 82 ? -18.224 -2.298 12.807 1.000 13.770 114 SER AAA CA 1
ATOM 729 C C . SER A 1 82 ? -17.061 -1.701 12.004 1.000 14.777 114 SER AAA C 1
ATOM 730 O O . SER A 1 82 ? -17.260 -0.666 11.375 1.000 15.734 114 SER AAA O 1
ATOM 733 N N . SER A 1 83 ? -15.843 -2.246 12.048 1.000 16.118 115 SER AAA N 1
ATOM 734 C CA A SER A 1 83 ? -14.705 -1.623 11.317 0.350 17.329 115 SER AAA CA 1
ATOM 735 C CA B SER A 1 83 ? -14.729 -1.584 11.320 0.350 16.117 115 SER AAA CA 1
ATOM 736 C CA C SER A 1 83 ? -14.703 -1.629 11.314 0.300 16.747 115 SER AAA CA 1
ATOM 737 C C . SER A 1 83 ? -14.998 -1.578 9.807 1.000 15.545 115 SER AAA C 1
ATOM 738 O O . SER A 1 83 ? -14.699 -0.561 9.161 1.000 16.713 115 SER AAA O 1
ATOM 745 N N . ASP A 1 84 ? -15.575 -2.648 9.299 1.000 15.347 116 ASP AAA N 1
ATOM 746 C CA . ASP A 1 84 ? -15.937 -2.787 7.861 1.000 14.415 116 ASP AAA CA 1
ATOM 747 C C . ASP A 1 84 ? -17.036 -1.767 7.556 1.000 13.733 116 ASP AAA C 1
ATOM 748 O O . ASP A 1 84 ? -16.938 -0.994 6.587 1.000 13.837 116 ASP AAA O 1
ATOM 753 N N . GLN A 1 85 ? -18.098 -1.778 8.344 1.000 13.388 117 GLN AAA N 1
ATOM 754 C CA . GLN A 1 85 ? -19.286 -0.952 8.081 1.000 12.770 117 GLN AAA CA 1
ATOM 755 C C . GLN A 1 85 ? -18.893 0.518 8.124 1.000 13.341 117 GLN AAA C 1
ATOM 756 O O . GLN A 1 85 ? -19.321 1.313 7.269 1.000 13.266 117 GLN AAA O 1
ATOM 762 N N . ARG A 1 86 ? -18.131 0.908 9.142 1.000 13.776 118 ARG AAA N 1
ATOM 763 C CA . ARG A 1 86 ? -17.825 2.332 9.309 1.000 14.557 118 ARG AAA CA 1
ATOM 764 C C . ARG A 1 86 ? -16.822 2.790 8.251 1.000 14.681 118 ARG AAA C 1
ATOM 765 O O . ARG A 1 86 ? -16.957 3.931 7.755 1.000 15.133 118 ARG AAA O 1
ATOM 773 N N . GLY A 1 87 ? -15.852 1.948 7.897 1.000 14.844 119 GLY AAA N 1
ATOM 774 C CA . GLY A 1 87 ? -14.910 2.294 6.822 1.000 15.505 119 GLY AAA CA 1
ATOM 775 C C . GLY A 1 87 ? -15.654 2.459 5.517 1.000 14.553 119 GLY AAA C 1
ATOM 776 O O . GLY A 1 87 ? -15.400 3.410 4.766 1.000 14.801 119 GLY AAA O 1
ATOM 777 N N . ALA A 1 88 ? -16.594 1.554 5.244 1.000 13.893 120 ALA AAA N 1
ATOM 778 C CA . ALA A 1 88 ? -17.360 1.598 3.978 1.000 12.122 120 ALA AAA CA 1
ATOM 779 C C . ALA A 1 88 ? -18.216 2.851 3.948 1.000 11.520 120 ALA AAA C 1
ATOM 780 O O . ALA A 1 88 ? -18.298 3.525 2.876 1.000 12.577 120 ALA AAA O 1
ATOM 782 N N . GLY A 1 89 ? -18.925 3.142 5.027 1.000 12.761 121 GLY AAA N 1
ATOM 783 C CA . GLY A 1 89 ? -19.796 4.321 5.019 1.000 13.784 121 GLY AAA CA 1
ATOM 784 C C . GLY A 1 89 ? -18.999 5.587 4.837 1.000 13.691 121 GLY AAA C 1
ATOM 785 O O . GLY A 1 89 ? -19.455 6.529 4.123 1.000 14.501 121 GLY AAA O 1
ATOM 786 N N . SER A 1 90 ? -17.822 5.648 5.439 1.000 14.761 122 SER AAA N 1
ATOM 787 C CA A SER A 1 90 ? -16.974 6.840 5.236 0.500 15.302 122 SER AAA CA 1
ATOM 788 C CA B SER A 1 90 ? -16.897 6.786 5.259 0.500 16.356 122 SER AAA CA 1
ATOM 789 C C . SER A 1 90 ? -16.481 6.899 3.787 1.000 15.202 122 SER AAA C 1
ATOM 790 O O . SER A 1 90 ? -16.477 8.011 3.230 1.000 16.083 122 SER AAA O 1
ATOM 795 N N . TRP A 1 91 ? -16.078 5.787 3.216 1.000 14.363 123 TRP AAA N 1
ATOM 796 C CA . TRP A 1 91 ? -15.634 5.761 1.805 1.000 14.452 123 TRP AAA CA 1
ATOM 797 C C . TRP A 1 91 ? -16.764 6.276 0.912 1.000 13.115 123 TRP AAA C 1
ATOM 798 O O . TRP A 1 91 ? -16.541 7.134 0.044 1.000 13.788 123 TRP AAA O 1
ATOM 809 N N . VAL A 1 92 ? -17.955 5.750 1.107 1.000 12.048 124 VAL AAA N 1
ATOM 810 C CA . VAL A 1 92 ? -19.086 6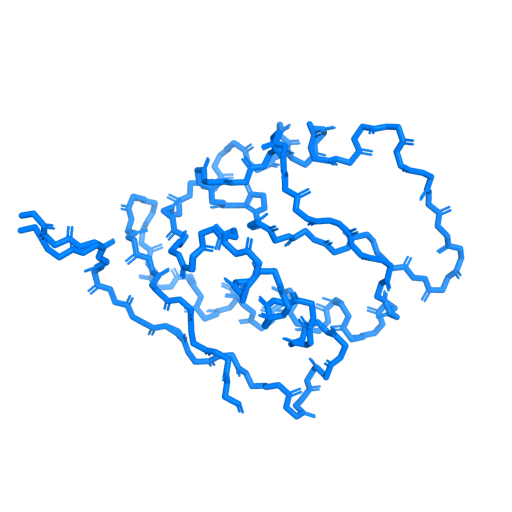.130 0.244 1.000 11.804 124 VAL AAA CA 1
ATOM 811 C C . VAL A 1 92 ? -19.387 7.618 0.382 1.000 12.228 124 VAL AAA C 1
ATOM 812 O O . VAL A 1 92 ? -19.575 8.310 -0.610 1.000 11.851 124 VAL AAA O 1
ATOM 816 N N . GLY A 1 93 ? -19.473 8.110 1.621 1.000 12.220 125 GLY AAA N 1
ATOM 817 C CA . GLY A 1 93 ? -19.787 9.522 1.777 1.000 12.400 125 GLY AAA CA 1
ATOM 818 C C . GLY A 1 93 ? -18.728 10.412 1.152 1.000 11.612 125 GLY AAA C 1
ATOM 819 O O . GLY A 1 93 ? -19.048 11.443 0.525 1.000 12.651 125 GLY AAA O 1
ATOM 820 N N . ASN A 1 94 ? -17.469 10.038 1.295 1.000 12.287 126 ASN AAA N 1
ATOM 821 C CA . ASN A 1 94 ? -16.338 10.769 0.708 1.000 12.595 126 ASN AAA CA 1
ATOM 822 C C . ASN A 1 94 ? -16.492 10.834 -0.816 1.000 13.030 126 ASN AAA C 1
ATOM 823 O O . ASN A 1 94 ? -16.284 11.913 -1.410 1.000 14.663 126 ASN AAA O 1
ATOM 828 N N . ARG A 1 95 ? -16.852 9.716 -1.414 1.000 13.104 127 ARG AAA N 1
ATOM 829 C CA A ARG A 1 95 ? -16.941 9.631 -2.890 0.500 14.828 127 ARG AAA CA 1
ATOM 830 C CA B ARG A 1 95 ? -16.922 9.654 -2.895 0.500 14.393 127 ARG AAA CA 1
ATOM 831 C C . ARG A 1 95 ? -18.190 10.333 -3.385 1.000 15.305 127 ARG AAA C 1
ATOM 832 O O . ARG A 1 95 ? -18.187 10.762 -4.530 1.000 20.933 127 ARG AAA O 1
ATOM 847 N N . LEU A 1 96 ? -19.250 10.386 -2.596 1.000 11.963 128 LEU AAA N 1
ATOM 848 C CA . LEU A 1 96 ? -20.490 11.052 -3.023 1.000 12.275 128 LEU AAA CA 1
ATOM 849 C C . LEU A 1 96 ? -20.496 12.554 -2.764 1.000 12.352 128 LEU AAA C 1
ATOM 850 O O . LEU A 1 96 ? -21.415 13.229 -3.256 1.000 12.296 128 LEU AAA O 1
ATOM 855 N N . SER A 1 97 ? -19.487 13.083 -2.070 1.000 13.396 129 SER AAA N 1
ATOM 856 C CA . SER A 1 97 ? -19.597 14.504 -1.697 1.000 13.742 129 SER AAA CA 1
ATOM 857 C C . SER A 1 97 ? -19.564 15.426 -2.907 1.000 11.630 129 SER AAA C 1
ATOM 858 O O . SER A 1 97 ? -20.016 16.552 -2.804 1.000 13.606 129 SER AAA O 1
ATOM 861 N N . GLY A 1 98 ? -18.964 14.978 -4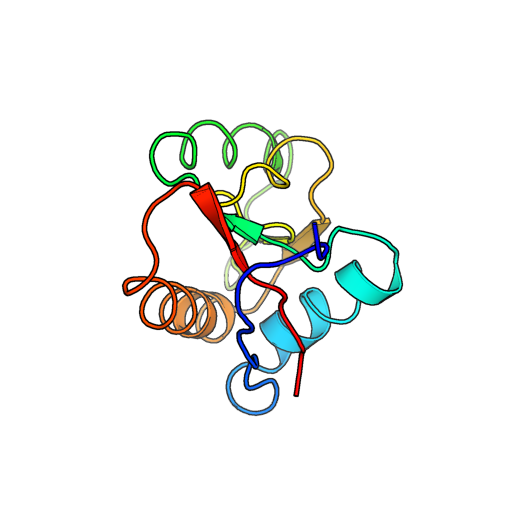.019 1.000 11.325 130 GLY AAA N 1
ATOM 862 C CA . GLY A 1 98 ? -18.935 15.826 -5.205 1.000 12.146 130 GLY AAA CA 1
ATOM 863 C C . GLY A 1 98 ? -20.312 15.986 -5.826 1.000 11.725 130 GLY AAA C 1
ATOM 864 O O . GLY A 1 98 ? -20.473 16.856 -6.678 1.000 18.313 130 GLY AAA O 1
ATOM 865 N N . PHE A 1 99 ? -21.288 15.194 -5.447 1.000 10.732 131 PHE AAA N 1
ATOM 866 C CA . PHE A 1 99 ? -22.605 15.209 -6.104 1.000 11.281 131 PHE AAA CA 1
ATOM 867 C C . PHE A 1 99 ? -23.623 15.927 -5.241 1.000 11.447 131 PHE AAA C 1
ATOM 868 O O . PHE A 1 99 ? -23.881 15.501 -4.066 1.000 12.613 131 PHE AAA O 1
ATOM 876 N N . ALA A 1 100 ? -24.236 16.962 -5.771 1.000 11.389 132 ALA AAA N 1
ATOM 877 C CA . ALA A 1 100 ? -25.302 17.683 -5.062 1.000 11.681 132 ALA AAA CA 1
ATOM 878 C C . ALA A 1 100 ? -26.508 16.800 -4.827 1.000 10.977 132 ALA AAA C 1
ATOM 879 O O . ALA A 1 100 ? -26.791 15.854 -5.606 1.000 11.852 132 ALA AAA O 1
ATOM 881 N N . ASP A 1 101 ? -27.254 17.119 -3.775 1.000 12.230 133 ASP AAA N 1
ATOM 882 C CA A ASP A 1 101 ? -28.580 16.491 -3.575 0.500 11.659 133 ASP AAA CA 1
ATOM 883 C CA B ASP A 1 101 ? -28.591 16.509 -3.569 0.500 11.898 133 ASP AAA CA 1
ATOM 884 C C . ASP A 1 101 ? -29.374 16.512 -4.891 1.000 12.293 133 ASP AAA C 1
ATOM 885 O O . ASP A 1 101 ? -29.352 17.530 -5.616 1.000 13.024 133 ASP AAA O 1
ATOM 894 N N . GLY A 1 102 ? -30.039 15.404 -5.154 1.000 11.948 134 GLY AAA N 1
ATOM 895 C CA . GLY A 1 102 ? -30.863 15.217 -6.359 1.000 12.631 134 GLY AAA CA 1
ATOM 896 C C . GLY A 1 102 ? -30.142 14.420 -7.424 1.000 11.673 134 GLY AAA C 1
ATOM 897 O O . GLY A 1 102 ? -30.807 13.880 -8.321 1.000 13.323 134 GLY AAA O 1
ATOM 898 N N . THR A 1 103 ? -28.842 14.314 -7.337 1.000 11.315 135 THR AAA N 1
ATOM 899 C CA . THR A 1 103 ? -28.079 13.503 -8.298 1.000 11.542 135 THR AAA CA 1
ATOM 900 C C . THR A 1 103 ? -28.395 12.052 -8.074 1.000 11.135 135 THR AAA C 1
ATOM 901 O O . THR A 1 103 ? -28.473 11.596 -6.912 1.000 11.574 135 THR AAA O 1
ATOM 905 N N . ARG A 1 104 ? -28.591 11.306 -9.149 1.000 11.354 136 ARG AAA N 1
ATOM 906 C CA . ARG A 1 104 ? -28.873 9.861 -9.106 1.000 11.229 136 ARG AAA CA 1
ATOM 907 C C . ARG A 1 104 ? -27.592 9.096 -9.410 1.000 10.742 136 ARG AAA C 1
ATOM 908 O O . ARG A 1 104 ? -27.045 9.226 -10.517 1.000 12.295 136 ARG AAA O 1
ATOM 916 N N . ILE A 1 105 ? -27.118 8.315 -8.446 1.000 10.662 137 ILE AAA N 1
ATOM 917 C CA . ILE A 1 105 ? -25.850 7.578 -8.599 1.000 10.937 137 ILE AAA CA 1
ATOM 918 C C . ILE A 1 105 ? -26.128 6.078 -8.624 1.000 10.620 137 ILE AAA C 1
ATOM 919 O O . ILE A 1 105 ? -26.678 5.545 -7.683 1.000 11.133 137 ILE AAA O 1
ATOM 924 N N . LEU A 1 106 ? -25.732 5.452 -9.723 1.000 10.745 138 LEU AAA N 1
ATOM 925 C CA . LEU A 1 106 ? -25.745 3.989 -9.839 1.000 10.751 138 LEU AAA CA 1
ATOM 926 C C . LEU A 1 106 ? -24.546 3.414 -9.092 1.000 10.472 138 LEU AAA C 1
ATOM 927 O O . LEU A 1 106 ? -23.433 3.890 -9.275 1.000 11.951 138 LEU AAA O 1
ATOM 932 N N . PHE A 1 107 ? -24.820 2.451 -8.210 1.000 11.081 139 PHE AAA N 1
ATOM 933 C CA A PHE A 1 107 ? -23.750 1.706 -7.519 0.500 10.876 139 PHE AAA CA 1
ATOM 934 C CA B PHE A 1 107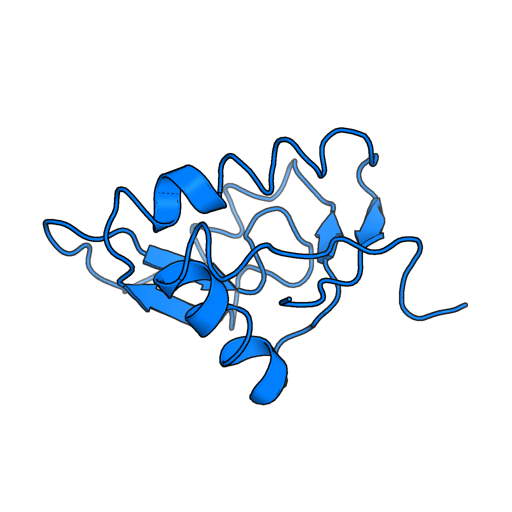 ? -23.721 1.731 -7.544 0.500 11.089 139 PHE AAA CA 1
ATOM 935 C C . PHE A 1 107 ? -23.489 0.395 -8.235 1.000 10.958 139 PHE AAA C 1
ATOM 936 O O . PHE A 1 107 ? -24.447 -0.364 -8.451 1.000 12.230 139 PHE AAA O 1
ATOM 951 N N . ILE A 1 108 ? -22.219 0.149 -8.503 1.000 10.648 140 ILE AAA N 1
ATOM 952 C CA A ILE A 1 108 ? -21.747 -1.149 -9.021 0.500 10.728 140 ILE AAA CA 1
ATOM 953 C CA B ILE A 1 108 ? -21.743 -1.154 -9.018 0.500 10.812 140 ILE AAA CA 1
ATOM 954 C C . ILE A 1 108 ? -20.757 -1.704 -7.991 1.000 11.300 140 ILE AAA C 1
ATOM 955 O O . ILE A 1 108 ? -19.809 -0.997 -7.643 1.000 14.155 140 ILE AAA O 1
ATOM 964 N N . VAL A 1 109 ? -20.984 -2.920 -7.564 1.000 12.331 141 VAL AAA N 1
ATOM 965 C CA . VAL A 1 109 ? -20.062 -3.542 -6.602 1.000 11.930 141 VAL AAA CA 1
ATOM 966 C C . VAL A 1 109 ? -18.976 -4.240 -7.409 1.000 14.412 141 VAL AAA C 1
ATOM 967 O O . VAL A 1 109 ? -19.294 -5.137 -8.158 1.000 17.837 141 VAL AAA O 1
ATOM 971 N N . GLN A 1 110 ? -17.741 -3.790 -7.234 1.000 15.920 142 GLN AAA N 1
ATOM 972 C CA . GLN A 1 110 ? -16.595 -4.345 -7.951 1.000 21.630 142 GLN AAA CA 1
ATOM 973 C C . GLN A 1 110 ? -15.827 -5.275 -7.034 1.000 25.974 142 GLN AAA C 1
ATOM 974 O O . GLN A 1 110 ? -15.720 -6.467 -7.413 1.000 46.265 142 GLN AAA O 1
#

Sequence (110 aa):
AAAARRYYDDDILLYFPASRRYPETGAHISSDAIKAGHSDDVCTIERSGADKKRRQQESLKGIPTKPGFDDRDEWPMMAMMCEEEGGKKGASVRYVSSSSSDQRGAGSSWVGNRRLSGFADDGTRILFFIIVQ

Nearest PDB structures (foldseek):
  6ejt-assembly1_A  TM=9.958E-01  e=6.535E-23  Bacillus licheniformis
  5omt-assembly1_A  TM=9.936E-01  e=2.022E-22  Bacillus licheniformis
  8z0l-assembly1_F  TM=4.465E-01  e=6.439E+00  Selenomonas sp.
  8zdy-assembly1_G  TM=4.808E-01  e=7.859E+00  Selenomonas sp.

Solvent-accessible surface area: 6086 Å² total; per-residue (Å²): 156,62,132,73,85,67,64,10,106,0,35,22,111,159,22,78,68,6,0,45,2,4,22,67,4,44,168,81,65,57,36,35,9,1,19,0,36,91,106,16,18,114,136,32,108,137,44,10,20,164,78,56,96,107,91,128,56,75,34,67,9,15,2,6,27,1,36,1,99,56,10,0,155,69,15,27,39,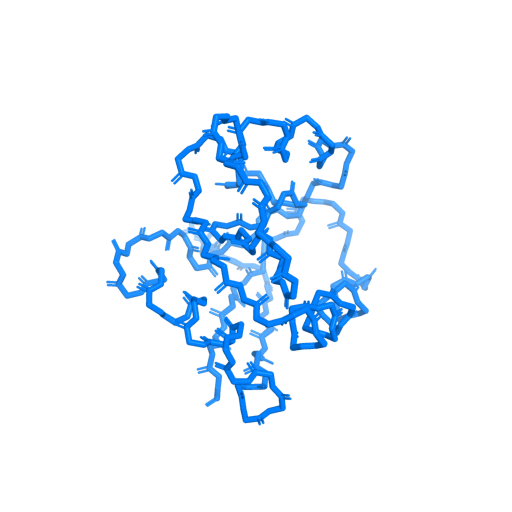86,84,0,36,23,102,20,34,151,24,0,40,79,52,6,29,110,134,0,82,74,48,74,70,45,29,72,0,15,2,68,40,147

Radius of gyration: 12.95 Å; Cα contacts (8 Å, |Δi|>4): 234; chains: 1; bounding box: 27×27×39 Å

B-factor: mean 19.71, std 10.88, range [9.84, 77.96]

Foldseek 3Di:
DDQADEEDEQECVQQVQLLVQQVVQVVVPQDQKFQFAQVQLVVQVCQQCPPPDDDPQWDFAWPVHSRGPSGHHPTDTDTGGVVSRVVRVVVVCVVCVVPDRRGMYGYHYD